Protein AF-A0AAJ0GNB1-F1 (afdb_monomer_lite)

pLDDT: mean 82.31, std 16.97, range [33.44, 96.81]

Sequence (122 aa):
MEKLQQIPVPMSVAKLVHSRQPARVAVFVQRKSSLYTSSPDQIVKIACTALDIPVDDSRPTLLVVEKWDRLDVLVFDIFHVEYDFSTAHLETDLPVILVDYGKRYSVIKDARAGFRKEATVA

Organism: NCBI:txid1170767

Radius of gyration: 14.1 Å; chains: 1; bounding box: 34×28×40 Å

Structure (mmCIF, N/CA/C/O backbone):
data_AF-A0AAJ0GNB1-F1
#
_entry.id   AF-A0AAJ0GNB1-F1
#
loop_
_atom_site.group_PDB
_atom_site.id
_atom_site.type_symbol
_atom_site.label_atom_id
_atom_site.label_alt_id
_atom_site.label_comp_id
_atom_site.label_asym_id
_atom_site.label_entity_id
_atom_site.label_seq_id
_atom_site.pdbx_PDB_ins_code
_atom_site.Cartn_x
_atom_site.Cartn_y
_atom_site.Cartn_z
_atom_site.occupancy
_atom_site.B_iso_or_equiv
_atom_site.auth_seq_id
_atom_site.auth_comp_id
_atom_site.auth_asym_id
_atom_site.auth_atom_id
_atom_site.pdbx_PDB_model_num
ATOM 1 N N . MET A 1 1 ? 3.220 6.486 21.674 1.00 38.62 1 MET A N 1
ATOM 2 C CA . MET A 1 1 ? 3.252 5.929 20.305 1.00 38.62 1 MET A CA 1
ATOM 3 C C . MET A 1 1 ? 3.061 4.429 20.417 1.00 38.62 1 MET A C 1
ATOM 5 O O . MET A 1 1 ? 3.942 3.759 20.942 1.00 38.62 1 MET A O 1
ATOM 9 N N . GLU A 1 2 ? 1.890 3.919 20.039 1.00 42.09 2 GLU A N 1
ATOM 10 C CA . GLU A 1 2 ? 1.667 2.473 19.925 1.00 42.09 2 GLU A CA 1
ATOM 11 C C . GLU A 1 2 ? 2.607 1.935 18.842 1.00 42.09 2 GLU A C 1
ATOM 13 O O . GLU A 1 2 ? 2.638 2.463 17.730 1.00 42.09 2 GLU A O 1
ATOM 18 N N . LYS A 1 3 ? 3.426 0.931 19.174 1.00 46.53 3 LYS A N 1
ATOM 19 C CA . LYS A 1 3 ? 4.224 0.226 18.170 1.00 46.53 3 LYS A CA 1
ATOM 20 C C . LYS A 1 3 ? 3.237 -0.482 17.248 1.00 46.53 3 LYS A C 1
ATOM 22 O O . LYS A 1 3 ? 2.572 -1.416 17.692 1.00 46.53 3 LYS A O 1
ATOM 27 N N . LEU A 1 4 ? 3.134 -0.037 15.996 1.00 56.19 4 LEU A N 1
ATOM 28 C CA . LEU A 1 4 ? 2.487 -0.828 14.953 1.00 56.19 4 LEU A CA 1
ATOM 29 C C . LEU A 1 4 ? 3.151 -2.210 14.982 1.00 56.19 4 LEU A C 1
ATOM 31 O O . LEU A 1 4 ? 4.372 -2.314 14.845 1.00 56.19 4 LEU A O 1
ATOM 35 N N . GLN A 1 5 ? 2.373 -3.251 15.280 1.00 58.69 5 GLN A N 1
ATOM 36 C CA . GLN A 1 5 ? 2.877 -4.619 15.239 1.00 58.69 5 GLN A CA 1
ATOM 37 C C . GLN A 1 5 ? 3.423 -4.873 13.832 1.00 58.69 5 GLN A C 1
ATOM 39 O O . GLN A 1 5 ? 2.779 -4.497 12.853 1.00 58.69 5 GLN A O 1
ATOM 44 N N . GLN A 1 6 ? 4.616 -5.468 13.732 1.00 69.19 6 GLN A N 1
ATOM 45 C CA . GLN A 1 6 ? 5.183 -5.856 12.441 1.00 69.19 6 GLN A CA 1
ATOM 46 C C . GLN A 1 6 ? 4.178 -6.750 11.717 1.00 69.19 6 GLN A C 1
ATOM 48 O O . GLN A 1 6 ? 3.829 -7.826 12.204 1.00 69.19 6 GLN A O 1
ATOM 53 N N . ILE A 1 7 ? 3.683 -6.266 10.581 1.00 84.31 7 ILE A N 1
ATOM 54 C CA . ILE A 1 7 ? 2.728 -6.994 9.758 1.00 84.31 7 ILE A CA 1
ATOM 55 C C . ILE A 1 7 ? 3.532 -8.028 8.972 1.00 84.31 7 ILE A C 1
ATOM 57 O O . ILE A 1 7 ? 4.458 -7.638 8.260 1.00 84.31 7 ILE A O 1
ATOM 61 N N . PRO A 1 8 ? 3.228 -9.332 9.081 1.00 87.31 8 PRO A N 1
ATOM 62 C CA . PRO A 1 8 ? 3.908 -10.332 8.275 1.00 87.31 8 PRO A CA 1
ATOM 63 C C . PRO A 1 8 ? 3.687 -10.047 6.787 1.00 87.31 8 PRO A C 1
ATOM 65 O O . PRO A 1 8 ? 2.546 -10.001 6.323 1.00 87.31 8 PRO A O 1
ATOM 68 N N . VAL A 1 9 ? 4.776 -9.870 6.042 1.00 90.06 9 VAL A N 1
ATOM 69 C CA . VAL A 1 9 ? 4.730 -9.671 4.590 1.00 90.06 9 VAL A CA 1
ATOM 70 C C . VAL A 1 9 ? 4.734 -11.046 3.913 1.00 90.06 9 VAL A C 1
ATOM 72 O O . VAL A 1 9 ? 5.684 -11.812 4.101 1.00 90.06 9 VAL A O 1
ATOM 75 N N . PRO A 1 10 ? 3.708 -11.404 3.118 1.00 90.94 10 PRO A N 1
ATOM 76 C CA . PRO A 1 10 ? 3.708 -12.661 2.377 1.00 90.94 10 PRO A CA 1
ATOM 77 C C . PRO A 1 10 ? 4.904 -12.753 1.424 1.00 90.94 10 PRO A C 1
ATOM 79 O O . PRO A 1 10 ? 5.261 -11.770 0.776 1.00 90.94 10 PRO A O 1
ATOM 82 N N . MET A 1 11 ? 5.476 -13.950 1.247 1.00 90.00 11 MET A N 1
ATOM 83 C CA . MET A 1 11 ? 6.622 -14.149 0.344 1.00 90.00 11 MET A CA 1
ATOM 84 C C . MET A 1 11 ? 6.356 -13.678 -1.091 1.00 90.00 11 MET A C 1
ATOM 86 O O . MET A 1 11 ? 7.279 -13.237 -1.768 1.00 90.00 11 MET A O 1
ATOM 9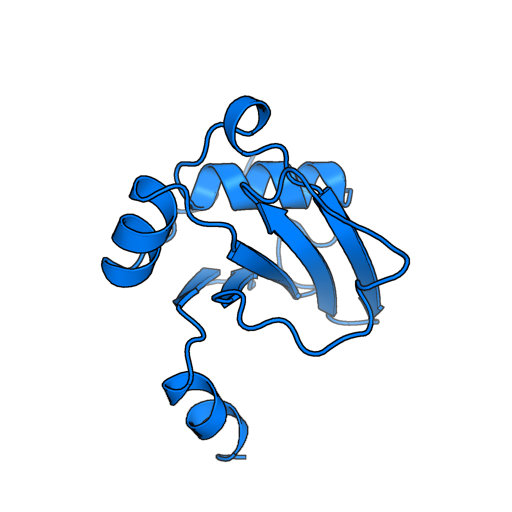0 N N . SER A 1 12 ? 5.119 -13.786 -1.583 1.00 89.75 12 SER A N 1
ATOM 91 C CA . SER A 1 12 ? 4.764 -13.323 -2.927 1.00 89.75 12 SER A CA 1
ATOM 92 C C . SER A 1 12 ? 4.809 -11.797 -3.046 1.00 89.75 12 SER A C 1
ATOM 94 O O . SER A 1 12 ? 5.336 -11.287 -4.033 1.00 89.75 12 SER A O 1
ATOM 96 N N . VAL A 1 13 ? 4.358 -11.082 -2.008 1.00 90.69 13 VAL A N 1
ATOM 97 C CA . VAL A 1 13 ? 4.481 -9.622 -1.901 1.00 90.69 13 VAL A CA 1
ATOM 98 C C . VAL A 1 13 ? 5.944 -9.227 -1.767 1.00 90.69 13 VAL A C 1
ATOM 100 O O . VAL A 1 13 ? 6.402 -8.374 -2.516 1.00 90.69 13 VAL A O 1
ATOM 103 N N . ALA A 1 14 ? 6.705 -9.896 -0.896 1.00 91.75 14 ALA A N 1
ATOM 104 C CA . ALA A 1 14 ? 8.133 -9.636 -0.755 1.00 91.75 14 ALA A CA 1
ATOM 105 C C . ALA A 1 14 ? 8.856 -9.800 -2.102 1.00 91.75 14 ALA A C 1
ATOM 107 O O . ALA A 1 14 ? 9.567 -8.895 -2.522 1.00 91.75 14 ALA A O 1
ATOM 108 N N . LYS A 1 15 ? 8.618 -10.897 -2.835 1.00 91.44 15 LYS A N 1
ATOM 109 C CA . LYS A 1 15 ? 9.187 -11.107 -4.178 1.00 91.44 15 LYS A CA 1
ATOM 110 C C . LYS A 1 15 ? 8.797 -10.004 -5.1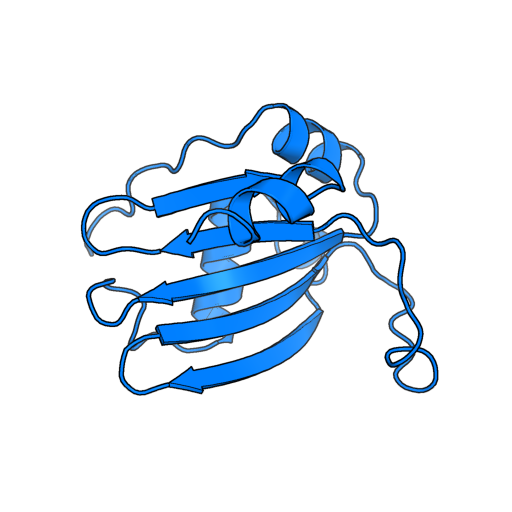60 1.00 91.44 15 LYS A C 1
ATOM 112 O O . LYS A 1 15 ? 9.655 -9.536 -5.900 1.00 91.44 15 LYS A O 1
ATOM 117 N N . LEU A 1 16 ? 7.527 -9.596 -5.165 1.00 89.25 16 LEU A N 1
ATOM 118 C CA . LEU A 1 16 ? 7.040 -8.522 -6.029 1.00 89.25 16 LEU A CA 1
ATOM 119 C C . LEU A 1 16 ? 7.771 -7.205 -5.735 1.00 89.25 16 LEU A C 1
ATOM 121 O O . LEU A 1 16 ? 8.338 -6.600 -6.640 1.00 89.25 16 LEU A O 1
ATOM 125 N N . VAL A 1 17 ? 7.836 -6.820 -4.464 1.00 90.44 17 VAL A N 1
ATOM 126 C CA . VAL A 1 17 ? 8.509 -5.602 -4.008 1.00 90.44 17 VAL A CA 1
ATOM 127 C C . VAL A 1 17 ? 10.006 -5.626 -4.334 1.00 90.44 17 VAL A C 1
ATOM 129 O O . VAL A 1 17 ? 10.521 -4.678 -4.922 1.00 90.44 17 VAL A O 1
ATOM 132 N N . HIS A 1 18 ? 10.700 -6.729 -4.041 1.00 91.00 18 HIS A N 1
ATOM 133 C CA . HIS A 1 18 ? 12.133 -6.876 -4.327 1.00 91.00 18 HIS A CA 1
ATOM 134 C C . HIS A 1 18 ? 12.439 -6.883 -5.830 1.00 91.00 18 HIS A C 1
ATOM 136 O O . HIS A 1 18 ? 13.525 -6.477 -6.236 1.00 91.00 18 HIS A O 1
ATOM 142 N N . SER A 1 19 ? 11.491 -7.323 -6.666 1.00 90.94 19 SER A N 1
ATOM 143 C CA . SER A 1 19 ? 11.630 -7.264 -8.126 1.00 90.94 19 SER A CA 1
ATOM 144 C C . SER A 1 19 ? 11.495 -5.851 -8.697 1.00 90.94 19 SER A C 1
ATOM 146 O O . SER A 1 19 ? 11.780 -5.655 -9.876 1.00 90.94 19 SER A O 1
ATOM 148 N N . ARG A 1 20 ? 11.076 -4.875 -7.872 1.00 90.12 20 ARG A N 1
ATOM 149 C CA . ARG A 1 20 ? 10.889 -3.464 -8.246 1.00 90.12 20 ARG A CA 1
ATOM 150 C C . ARG A 1 20 ? 9.984 -3.277 -9.466 1.00 90.12 20 ARG A C 1
ATOM 152 O O . ARG A 1 20 ? 10.147 -2.326 -10.226 1.00 90.12 20 ARG A O 1
ATOM 159 N N . GLN A 1 21 ? 9.053 -4.204 -9.676 1.00 87.12 21 GLN A N 1
ATOM 160 C CA . GLN A 1 21 ? 8.059 -4.087 -10.733 1.00 87.12 21 GLN A CA 1
ATOM 161 C C . GLN A 1 21 ? 6.998 -3.060 -10.329 1.00 87.12 21 GLN A C 1
ATOM 163 O O . GLN A 1 21 ? 6.638 -3.016 -9.147 1.00 87.12 21 GLN A O 1
ATOM 168 N N . PRO A 1 22 ? 6.474 -2.268 -11.284 1.00 90.19 22 PRO A N 1
ATOM 169 C CA . PRO A 1 22 ? 5.334 -1.403 -11.030 1.00 90.19 22 PRO A CA 1
ATOM 170 C C . PRO A 1 22 ? 4.200 -2.187 -10.369 1.00 90.19 22 PRO A C 1
ATOM 172 O O . PRO A 1 22 ? 3.831 -3.267 -10.833 1.00 90.19 22 PRO A O 1
ATOM 175 N N . ALA A 1 23 ? 3.669 -1.661 -9.272 1.00 91.38 23 ALA A N 1
ATOM 176 C CA . ALA A 1 23 ? 2.596 -2.301 -8.525 1.00 91.38 23 ALA A CA 1
ATOM 177 C C . ALA A 1 23 ? 1.656 -1.253 -7.941 1.00 91.38 23 ALA A C 1
ATOM 179 O O . ALA A 1 23 ? 2.071 -0.143 -7.606 1.00 91.38 23 ALA A O 1
ATOM 180 N N . ARG A 1 24 ? 0.393 -1.637 -7.778 1.00 92.44 24 ARG A N 1
ATOM 181 C CA . ARG A 1 24 ? -0.630 -0.810 -7.147 1.00 92.44 24 ARG A CA 1
ATOM 182 C C . ARG A 1 24 ? -0.829 -1.251 -5.710 1.00 92.44 24 ARG A C 1
ATOM 184 O O . ARG A 1 24 ? -1.057 -2.426 -5.446 1.00 92.44 24 ARG A O 1
ATOM 191 N N . VAL A 1 25 ? -0.780 -0.318 -4.775 1.00 93.81 25 VAL A N 1
ATOM 192 C CA . VAL A 1 25 ? -1.049 -0.568 -3.362 1.00 93.81 25 VAL A CA 1
ATOM 193 C C . VAL A 1 25 ? -2.404 0.032 -3.018 1.00 93.81 25 VAL A C 1
ATOM 195 O O . VAL A 1 25 ? -2.616 1.231 -3.177 1.00 93.81 25 VAL A O 1
ATOM 198 N N . ALA A 1 26 ? -3.320 -0.804 -2.541 1.00 94.81 26 ALA A N 1
ATOM 199 C CA . ALA A 1 26 ? -4.604 -0.381 -2.002 1.00 94.81 26 ALA A CA 1
ATOM 200 C C . ALA A 1 26 ? -4.598 -0.568 -0.482 1.00 94.81 26 ALA A C 1
ATOM 202 O O . ALA A 1 26 ? -4.475 -1.681 0.037 1.00 94.81 26 ALA A O 1
ATOM 203 N N . VAL A 1 27 ? -4.706 0.546 0.231 1.00 96.19 27 VAL A N 1
ATOM 204 C CA . VAL A 1 27 ? -4.676 0.613 1.686 1.00 96.19 27 VAL A CA 1
ATOM 205 C C . VAL A 1 27 ? -6.079 0.846 2.212 1.00 96.19 27 VAL A C 1
ATOM 207 O O . VAL A 1 27 ? -6.731 1.816 1.843 1.00 96.19 27 VAL A O 1
ATOM 210 N N . PHE A 1 28 ? -6.515 -0.020 3.114 1.00 95.38 28 PHE A N 1
ATOM 211 C CA . PHE A 1 28 ? -7.772 0.076 3.836 1.00 95.38 28 PHE A CA 1
ATOM 212 C C . PHE A 1 28 ? -7.462 0.468 5.274 1.00 95.38 28 PHE A C 1
ATOM 214 O O . PHE A 1 28 ? -6.704 -0.213 5.959 1.00 95.38 28 PHE A O 1
ATOM 221 N N . VAL A 1 29 ? -8.034 1.567 5.751 1.00 95.44 29 VAL A N 1
ATOM 222 C CA . VAL A 1 29 ? -7.866 2.029 7.128 1.00 95.44 29 VAL A CA 1
ATOM 223 C C . VAL A 1 29 ? -9.222 2.043 7.804 1.00 95.44 29 VAL A C 1
ATOM 225 O O . VAL A 1 29 ? -10.066 2.902 7.556 1.00 95.44 29 VAL A O 1
ATOM 228 N N . GLN A 1 30 ? -9.454 1.070 8.678 1.00 94.00 30 GLN A N 1
ATOM 229 C CA . GLN A 1 30 ? -10.719 0.970 9.395 1.00 94.00 30 GLN A CA 1
ATOM 230 C C . GLN A 1 30 ? -10.796 2.046 10.481 1.00 94.00 30 GLN A C 1
ATOM 232 O O . GLN A 1 30 ? -9.803 2.329 11.146 1.00 94.00 30 GLN A O 1
ATOM 237 N N . ARG A 1 31 ? -12.000 2.548 10.786 1.00 93.19 31 ARG A N 1
ATOM 238 C CA . ARG A 1 31 ? -12.227 3.571 11.834 1.00 93.19 31 ARG A CA 1
ATOM 239 C C . ARG A 1 31 ? -11.609 3.265 13.196 1.00 93.19 31 ARG A C 1
ATOM 241 O O . ARG A 1 31 ? -11.320 4.159 13.982 1.00 93.19 31 ARG A O 1
ATOM 248 N N . LYS A 1 32 ? -11.476 1.980 13.513 1.00 90.12 32 LYS A N 1
ATOM 249 C CA . LYS A 1 32 ? -10.933 1.509 14.790 1.00 90.12 32 LYS A CA 1
ATOM 250 C C . LYS A 1 32 ? -9.403 1.379 14.791 1.00 90.12 32 LYS A C 1
ATOM 252 O O . LYS A 1 32 ? -8.857 1.013 15.827 1.00 90.12 32 LYS A O 1
ATOM 257 N N . SER A 1 33 ? -8.744 1.612 13.658 1.00 90.12 33 SER A N 1
ATOM 258 C CA . SER A 1 33 ? -7.290 1.694 13.548 1.00 90.12 33 SER A CA 1
ATOM 259 C C . SER A 1 33 ? -6.790 3.001 14.153 1.00 90.12 33 SER A C 1
ATOM 261 O O . SER A 1 33 ? -7.436 4.041 14.023 1.00 90.12 33 SER A O 1
ATOM 263 N N . SER A 1 34 ? -5.606 2.968 14.759 1.00 90.38 34 SER A N 1
ATOM 264 C CA . SER A 1 34 ? -4.907 4.176 15.211 1.00 90.38 34 SER A CA 1
ATOM 265 C C . SER A 1 34 ? -4.497 5.095 14.053 1.00 90.38 34 SER A C 1
ATOM 267 O O . SER A 1 34 ? -4.185 6.260 14.285 1.00 90.38 34 SER A O 1
ATOM 269 N N . LEU A 1 35 ? -4.541 4.596 12.813 1.00 91.56 35 LEU A N 1
ATOM 270 C CA . LEU A 1 35 ? -4.211 5.343 11.599 1.00 91.56 35 LEU A CA 1
ATOM 271 C C . LEU A 1 35 ? -5.403 6.085 10.982 1.00 91.56 35 LEU A C 1
ATOM 273 O O . LEU A 1 35 ? -5.215 6.832 10.031 1.00 91.56 35 LEU A O 1
ATOM 277 N N . TYR A 1 36 ? -6.629 5.901 11.482 1.00 91.75 36 TYR A N 1
ATOM 278 C CA . TYR A 1 36 ? -7.825 6.460 10.831 1.00 91.75 36 TYR A CA 1
ATOM 279 C C . TYR A 1 36 ? -7.845 7.994 10.790 1.00 91.75 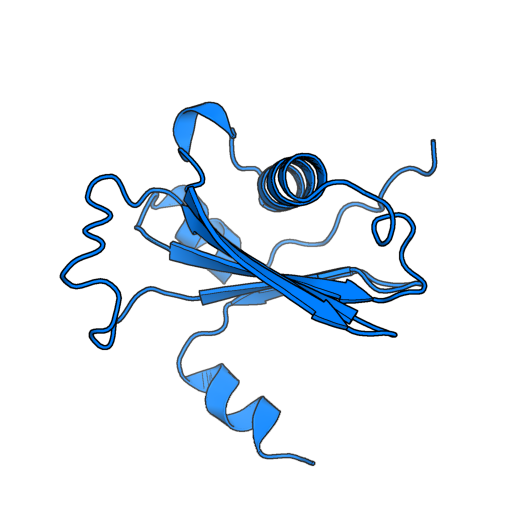36 TYR A C 1
ATOM 281 O O . TYR A 1 36 ? -8.434 8.600 9.904 1.00 91.75 36 TYR A O 1
ATOM 289 N N . THR A 1 37 ? -7.183 8.642 11.746 1.00 92.38 37 THR A N 1
ATOM 290 C CA . THR A 1 37 ? -7.052 10.104 11.783 1.00 92.38 37 THR A CA 1
ATOM 291 C C . THR A 1 37 ? -5.765 10.606 11.126 1.00 92.38 37 THR A C 1
ATOM 293 O O . THR A 1 37 ? -5.507 11.808 11.146 1.00 92.38 37 THR A O 1
ATOM 296 N N . SER A 1 38 ? -4.923 9.710 10.604 1.00 94.38 38 SER A N 1
ATOM 297 C CA . SER A 1 38 ? -3.662 10.073 9.958 1.00 94.38 38 SER A CA 1
ATOM 298 C C . SER A 1 38 ? -3.902 10.727 8.600 1.00 94.38 38 SER A C 1
ATOM 300 O O . SER A 1 38 ? -4.913 10.494 7.935 1.00 94.38 38 SER A O 1
ATOM 302 N N . SER A 1 39 ? -2.956 11.564 8.172 1.00 95.50 39 SER A N 1
ATOM 303 C CA . SER A 1 39 ? -3.016 12.131 6.825 1.00 95.50 39 SER A CA 1
ATOM 304 C C . SER A 1 39 ? -2.727 11.059 5.765 1.00 95.50 39 SER A C 1
ATOM 306 O O . SER A 1 39 ? -2.024 10.086 6.058 1.00 95.50 39 SER A O 1
ATOM 308 N N . PRO A 1 40 ? -3.199 11.241 4.518 1.00 95.38 40 PRO A N 1
ATOM 309 C CA . PRO A 1 40 ? -2.880 10.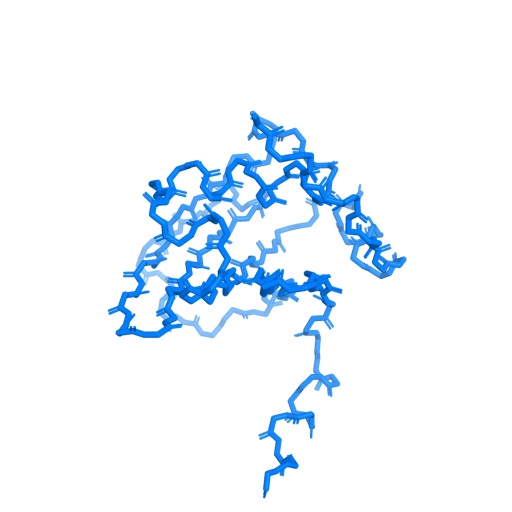323 3.429 1.00 95.38 40 PRO A CA 1
ATOM 310 C C . PRO A 1 40 ? -1.379 10.057 3.267 1.00 95.38 40 PRO A C 1
ATOM 312 O O . PRO A 1 40 ? -0.967 8.902 3.228 1.00 95.38 40 PRO 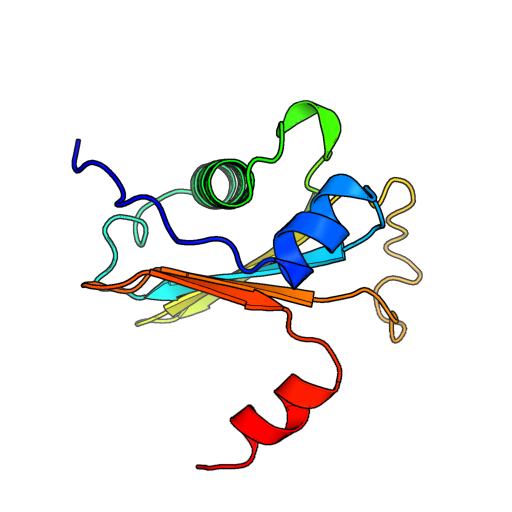A O 1
ATOM 315 N N . ASP A 1 41 ? -0.543 11.097 3.308 1.00 94.38 41 ASP A N 1
ATOM 316 C CA . ASP A 1 41 ? 0.915 10.955 3.192 1.00 94.38 41 ASP A CA 1
ATOM 317 C C . ASP A 1 41 ? 1.527 10.115 4.321 1.00 94.38 41 ASP A C 1
ATOM 319 O O . ASP A 1 41 ? 2.472 9.355 4.103 1.00 94.38 41 ASP A O 1
ATOM 323 N N . GLN A 1 42 ? 1.005 10.248 5.546 1.00 94.69 42 GLN A N 1
ATOM 324 C CA . GLN A 1 42 ? 1.442 9.423 6.670 1.00 94.69 42 GLN A CA 1
ATOM 325 C C . GLN A 1 42 ? 1.062 7.961 6.447 1.00 94.69 42 GLN A C 1
ATOM 327 O O . GLN A 1 42 ? 1.891 7.083 6.669 1.00 94.69 42 GLN A O 1
ATOM 332 N N . ILE A 1 43 ? -0.160 7.702 5.977 1.00 95.12 43 ILE A N 1
ATOM 333 C CA . ILE A 1 43 ? -0.639 6.348 5.689 1.00 95.12 43 ILE A CA 1
ATOM 334 C C . ILE A 1 43 ? 0.200 5.708 4.576 1.00 95.12 43 ILE A C 1
ATOM 336 O O . ILE A 1 43 ? 0.634 4.571 4.736 1.00 95.12 43 ILE A O 1
ATOM 340 N N . VAL A 1 44 ? 0.512 6.442 3.502 1.00 95.19 44 VAL A N 1
ATOM 341 C CA . VAL A 1 44 ? 1.393 5.972 2.417 1.00 95.19 44 VAL A CA 1
ATOM 342 C C . VAL A 1 44 ? 2.781 5.612 2.953 1.00 95.19 44 VAL A C 1
ATOM 344 O O . VAL A 1 44 ? 3.268 4.512 2.705 1.00 95.19 44 VAL A O 1
ATOM 347 N N . LYS A 1 45 ? 3.408 6.484 3.754 1.00 94.50 45 LYS A N 1
ATOM 348 C CA . LYS A 1 45 ? 4.725 6.207 4.360 1.00 94.50 45 LYS A CA 1
ATOM 349 C C . LYS A 1 45 ? 4.701 4.976 5.264 1.00 94.50 45 LYS A C 1
ATOM 351 O O . LYS A 1 45 ? 5.639 4.178 5.242 1.00 94.50 45 LYS A O 1
ATOM 356 N N . ILE A 1 46 ? 3.638 4.813 6.048 1.00 94.12 46 ILE A N 1
ATOM 357 C CA . ILE A 1 46 ? 3.455 3.661 6.936 1.00 94.12 46 ILE A CA 1
ATOM 358 C C . ILE A 1 46 ? 3.244 2.379 6.123 1.00 94.12 46 ILE A C 1
ATOM 360 O O . ILE A 1 46 ? 3.845 1.359 6.454 1.00 94.12 46 ILE A O 1
ATOM 364 N N . ALA A 1 47 ? 2.471 2.433 5.037 1.00 94.31 47 ALA A N 1
ATOM 365 C CA . ALA A 1 47 ? 2.277 1.311 4.124 1.00 94.31 47 ALA A CA 1
ATOM 366 C C . ALA A 1 47 ? 3.583 0.904 3.430 1.00 94.31 47 ALA A C 1
ATOM 368 O O . ALA A 1 47 ? 3.937 -0.272 3.459 1.00 94.31 47 ALA A O 1
ATOM 369 N N . CYS A 1 48 ? 4.354 1.856 2.895 1.00 93.94 48 CYS A N 1
ATOM 370 C CA . CYS A 1 48 ? 5.673 1.573 2.323 1.00 93.94 48 CYS A CA 1
ATOM 371 C C . CYS A 1 48 ? 6.623 0.963 3.361 1.00 93.94 48 CYS A C 1
ATOM 373 O O . CYS A 1 48 ? 7.287 -0.028 3.077 1.00 93.94 48 CYS A O 1
ATOM 375 N N . THR A 1 49 ? 6.632 1.491 4.589 1.00 92.75 49 THR A N 1
ATOM 376 C CA . THR A 1 49 ? 7.444 0.942 5.688 1.00 92.75 49 THR A CA 1
ATOM 377 C C . THR A 1 49 ? 7.032 -0.492 6.029 1.00 92.75 49 THR A C 1
ATOM 379 O O . THR A 1 49 ? 7.884 -1.351 6.227 1.00 92.75 49 THR A O 1
ATOM 382 N N . ALA A 1 50 ? 5.727 -0.775 6.076 1.00 91.81 50 ALA A N 1
ATOM 383 C CA . ALA A 1 50 ? 5.210 -2.115 6.345 1.00 91.81 50 ALA A CA 1
ATOM 384 C C . ALA A 1 50 ? 5.555 -3.120 5.234 1.00 91.81 50 ALA A C 1
ATOM 386 O O . ALA A 1 50 ? 5.652 -4.314 5.503 1.00 91.81 50 ALA A O 1
ATOM 387 N N . LEU A 1 51 ? 5.749 -2.638 4.007 1.00 91.75 51 LEU A N 1
ATOM 388 C CA . LEU A 1 51 ? 6.164 -3.430 2.852 1.00 91.75 51 LEU A CA 1
ATOM 389 C C . LEU A 1 51 ? 7.694 -3.535 2.697 1.00 91.75 51 LEU A C 1
ATOM 391 O O . LEU A 1 51 ? 8.144 -4.147 1.732 1.00 91.75 51 LEU A O 1
ATOM 395 N N . ASP A 1 52 ? 8.470 -2.963 3.626 1.00 90.25 52 ASP A N 1
ATOM 396 C CA . ASP A 1 52 ? 9.937 -2.856 3.569 1.00 90.25 52 ASP A CA 1
ATOM 397 C C . ASP A 1 52 ? 10.441 -2.132 2.306 1.00 90.25 52 ASP A C 1
ATOM 399 O O . ASP A 1 52 ? 11.373 -2.550 1.621 1.00 90.25 52 ASP A O 1
ATOM 403 N N . ILE A 1 53 ? 9.765 -1.032 1.967 1.00 88.69 53 ILE A N 1
ATOM 404 C CA . ILE A 1 53 ? 10.033 -0.232 0.775 1.00 88.69 53 ILE A CA 1
ATOM 405 C C . ILE A 1 53 ? 10.580 1.138 1.178 1.00 88.69 53 ILE A C 1
ATOM 407 O O . ILE A 1 53 ? 9.870 1.907 1.840 1.00 88.69 53 ILE A O 1
ATOM 411 N N . PRO A 1 54 ? 11.783 1.523 0.719 1.00 84.88 54 PRO A N 1
ATOM 412 C CA . PRO A 1 54 ? 12.245 2.895 0.857 1.00 84.88 54 PRO A CA 1
ATOM 413 C C . PRO A 1 54 ? 11.330 3.838 0.057 1.00 84.88 54 PRO A C 1
ATOM 415 O O . PRO A 1 54 ? 11.163 3.699 -1.158 1.00 84.88 54 PRO A O 1
ATOM 418 N N . VAL A 1 55 ? 10.715 4.808 0.739 1.00 81.31 55 VAL A N 1
ATOM 419 C CA . VAL A 1 55 ? 9.757 5.755 0.131 1.00 81.31 55 VAL A CA 1
ATOM 420 C C . VAL A 1 55 ? 10.403 6.551 -1.009 1.00 81.31 55 VAL A C 1
ATOM 422 O O . VAL A 1 55 ? 9.799 6.704 -2.067 1.00 81.31 55 VAL A O 1
ATOM 425 N N . ASP A 1 56 ? 11.651 6.983 -0.829 1.00 83.06 56 ASP A N 1
ATOM 426 C CA . ASP A 1 56 ? 12.381 7.779 -1.826 1.00 83.06 56 ASP A CA 1
ATOM 427 C C . ASP A 1 56 ? 12.672 6.989 -3.113 1.00 83.06 56 ASP A C 1
ATOM 429 O O . ASP A 1 56 ? 12.719 7.544 -4.211 1.00 83.06 56 ASP A O 1
ATOM 433 N N . ASP A 1 57 ? 12.836 5.674 -2.978 1.00 83.88 57 ASP A N 1
ATOM 434 C CA . ASP A 1 57 ? 13.200 4.771 -4.067 1.00 83.88 57 ASP A CA 1
ATOM 435 C C . ASP A 1 57 ? 11.974 4.258 -4.837 1.00 83.88 57 ASP A C 1
ATOM 437 O O . ASP A 1 57 ? 12.003 4.082 -6.054 1.00 83.88 57 ASP A O 1
ATOM 441 N N . SER A 1 58 ? 10.862 4.062 -4.127 1.00 85.69 58 SER A N 1
ATOM 442 C CA . SER A 1 58 ? 9.604 3.588 -4.712 1.00 85.69 58 SER A CA 1
ATOM 443 C C . SER A 1 58 ? 8.764 4.660 -5.377 1.00 85.69 58 SER A C 1
ATOM 445 O O . SER A 1 58 ? 7.901 4.309 -6.181 1.00 85.69 58 SER A O 1
ATOM 447 N N . ARG A 1 59 ? 9.020 5.938 -5.065 1.00 90.00 59 ARG A N 1
ATOM 448 C CA . ARG A 1 59 ? 8.311 7.099 -5.624 1.00 90.00 59 ARG A CA 1
ATOM 449 C C . ARG A 1 59 ? 6.786 6.899 -5.605 1.00 90.00 59 ARG A C 1
ATOM 451 O O . ARG A 1 59 ? 6.160 6.902 -6.668 1.00 90.00 59 ARG A O 1
ATOM 458 N N . PRO A 1 60 ? 6.188 6.673 -4.419 1.00 92.25 60 PRO A N 1
ATOM 459 C CA . PRO A 1 60 ? 4.769 6.383 -4.327 1.00 92.25 60 PRO A CA 1
ATOM 460 C C . PRO A 1 60 ? 3.959 7.540 -4.913 1.00 92.25 60 PRO A C 1
ATOM 462 O O . PRO A 1 60 ? 4.130 8.693 -4.517 1.00 92.25 60 PRO A O 1
ATOM 465 N N . THR A 1 61 ? 3.071 7.222 -5.849 1.00 91.62 61 THR A N 1
ATOM 466 C CA . THR A 1 61 ? 2.204 8.197 -6.514 1.00 91.62 61 THR A CA 1
ATOM 467 C C . THR A 1 61 ? 0.774 7.954 -6.067 1.00 91.62 61 THR A C 1
ATOM 469 O O . THR A 1 61 ? 0.155 6.968 -6.463 1.00 91.62 61 THR A O 1
ATOM 472 N N . LEU A 1 62 ? 0.265 8.826 -5.194 1.00 92.31 62 LEU A N 1
ATOM 473 C CA . LEU A 1 62 ? -1.097 8.737 -4.673 1.00 92.31 62 LEU A CA 1
ATOM 474 C C . LEU A 1 62 ? -2.106 9.047 -5.780 1.00 92.31 62 LEU A C 1
ATOM 476 O O . LEU A 1 62 ? -2.063 10.118 -6.380 1.00 92.31 62 LEU A O 1
ATOM 480 N N . LEU A 1 63 ? -3.009 8.103 -6.030 1.00 89.88 63 LEU A N 1
ATOM 481 C CA . LEU A 1 63 ? -3.998 8.174 -7.104 1.00 89.88 63 LEU A CA 1
ATOM 482 C C . LEU A 1 63 ? -5.377 8.545 -6.576 1.00 89.88 63 LEU A C 1
ATOM 484 O O . LEU A 1 63 ? -6.074 9.366 -7.164 1.00 89.88 63 LEU A O 1
ATOM 488 N N . VAL A 1 64 ? -5.777 7.910 -5.474 1.00 91.88 64 VAL A N 1
ATOM 489 C CA . VAL A 1 64 ? -7.134 8.008 -4.934 1.00 91.88 64 VAL A CA 1
ATOM 490 C C . VAL A 1 64 ? -7.084 8.062 -3.415 1.00 91.88 64 VAL A C 1
ATOM 492 O O . VAL A 1 64 ? -6.325 7.327 -2.779 1.00 91.88 64 VAL A O 1
ATOM 495 N N . VAL A 1 65 ? -7.938 8.911 -2.846 1.00 95.50 65 VAL A N 1
ATOM 496 C CA . VAL A 1 65 ? -8.283 8.921 -1.425 1.00 95.50 65 VAL A CA 1
ATOM 497 C C . VAL A 1 65 ? -9.800 8.965 -1.324 1.00 95.50 65 VAL A C 1
ATOM 499 O O . VAL A 1 65 ? -10.411 9.989 -1.612 1.00 95.50 65 VAL A O 1
ATOM 502 N N . GLU A 1 66 ? -10.392 7.866 -0.883 1.00 95.50 66 GLU A N 1
ATOM 503 C CA . GLU A 1 66 ? -11.816 7.762 -0.584 1.00 95.50 66 GLU A CA 1
ATOM 504 C C . GLU A 1 66 ? -12.001 7.678 0.925 1.00 95.50 66 GLU A C 1
ATOM 506 O O . GLU A 1 66 ? -11.374 6.855 1.593 1.00 95.50 66 GLU A O 1
ATOM 511 N N . LYS A 1 67 ? -12.859 8.535 1.477 1.00 93.12 67 LYS A N 1
ATOM 512 C CA . LYS A 1 67 ? -13.138 8.571 2.916 1.00 93.12 67 LYS A CA 1
ATOM 513 C C . LYS A 1 67 ? -14.586 8.228 3.180 1.00 93.12 67 LYS A C 1
ATOM 515 O O . LYS A 1 67 ? -15.477 8.949 2.734 1.00 93.12 67 LYS A O 1
ATOM 520 N N . TRP A 1 68 ? -14.824 7.170 3.944 1.00 92.38 68 TRP A N 1
ATOM 521 C CA . TRP A 1 68 ? -16.156 6.758 4.378 1.00 92.38 68 TRP A CA 1
ATOM 522 C C . TRP A 1 68 ? -16.240 6.738 5.904 1.00 92.38 68 TRP A C 1
ATOM 524 O O . TRP A 1 68 ? -15.239 6.594 6.604 1.00 92.38 68 TRP A O 1
ATOM 534 N N . ASP A 1 69 ? -17.464 6.777 6.440 1.00 90.81 69 ASP A N 1
ATOM 535 C CA . ASP A 1 69 ? -17.750 6.848 7.885 1.00 90.81 69 ASP A CA 1
ATOM 536 C C . ASP A 1 69 ? -17.054 5.786 8.751 1.00 90.81 69 ASP A C 1
ATOM 538 O O . ASP A 1 69 ? -16.970 5.927 9.979 1.00 90.81 69 ASP A O 1
ATOM 542 N N . ARG A 1 70 ? -16.639 4.670 8.145 1.00 91.44 70 ARG A N 1
ATOM 543 C CA . ARG A 1 70 ? -16.044 3.514 8.829 1.00 91.44 70 ARG A CA 1
ATOM 544 C C . ARG A 1 70 ? -14.730 3.033 8.217 1.00 91.44 70 ARG A C 1
ATOM 546 O O . ARG A 1 70 ? -14.118 2.132 8.797 1.00 91.44 70 ARG A O 1
ATOM 553 N N . LEU A 1 71 ? -14.325 3.590 7.081 1.00 93.62 71 LEU A N 1
ATOM 554 C CA . LEU A 1 71 ? -13.256 3.058 6.250 1.00 93.62 71 LEU A CA 1
ATOM 555 C C . LEU A 1 71 ? -12.695 4.167 5.368 1.00 93.62 71 LEU A C 1
ATOM 557 O O . LEU A 1 71 ? -13.444 4.759 4.601 1.00 93.62 71 LEU A O 1
ATOM 561 N N . ASP A 1 72 ? -11.393 4.383 5.442 1.00 95.44 72 ASP A N 1
ATOM 562 C CA . ASP A 1 72 ? -10.678 5.175 4.449 1.00 95.44 72 ASP A CA 1
ATOM 563 C C . ASP A 1 72 ? -9.961 4.212 3.497 1.00 95.44 72 ASP A C 1
ATOM 565 O O . ASP A 1 72 ? -9.376 3.217 3.936 1.00 95.44 72 ASP A O 1
ATOM 569 N N . VAL A 1 73 ? -10.027 4.488 2.198 1.00 95.81 73 VAL A N 1
ATOM 570 C CA . VAL A 1 73 ? -9.349 3.727 1.148 1.00 95.81 73 VAL A CA 1
ATOM 571 C C . VAL A 1 73 ? -8.383 4.649 0.425 1.00 95.81 73 VAL A C 1
ATOM 573 O O . VAL A 1 73 ? -8.764 5.710 -0.064 1.00 95.81 73 VAL A O 1
ATOM 576 N N . LEU A 1 74 ? -7.121 4.246 0.354 1.00 96.81 74 LEU A N 1
ATOM 577 C CA . LEU A 1 74 ? -6.085 4.970 -0.366 1.00 96.81 74 LEU A CA 1
ATOM 578 C C . LEU A 1 74 ? -5.496 4.054 -1.422 1.00 96.81 74 LEU A C 1
ATOM 580 O O . LEU A 1 74 ? -5.180 2.904 -1.131 1.00 96.81 74 LEU A O 1
ATOM 584 N N . VAL A 1 75 ? -5.318 4.564 -2.633 1.00 93.69 75 VAL A N 1
ATOM 585 C CA . VAL A 1 75 ? -4.687 3.813 -3.718 1.00 93.69 75 VAL A CA 1
ATOM 586 C C . VAL A 1 75 ? -3.512 4.609 -4.239 1.00 93.69 75 VAL A C 1
ATOM 588 O O . VAL A 1 75 ? -3.663 5.780 -4.585 1.00 93.69 75 VAL A O 1
ATOM 591 N N . PHE A 1 76 ? -2.345 3.980 -4.296 1.00 93.50 76 PHE A N 1
ATOM 592 C CA . PHE A 1 76 ? -1.141 4.581 -4.848 1.00 93.50 76 PHE A CA 1
ATOM 593 C C . PHE A 1 76 ? -0.329 3.553 -5.625 1.00 93.50 76 PHE A C 1
ATOM 595 O O . PHE A 1 76 ? -0.332 2.371 -5.287 1.00 93.50 76 PHE A O 1
ATOM 602 N N . ASP A 1 77 ? 0.381 4.008 -6.648 1.00 92.50 77 ASP A N 1
ATOM 603 C CA . ASP A 1 77 ? 1.311 3.159 -7.387 1.00 92.50 77 ASP A CA 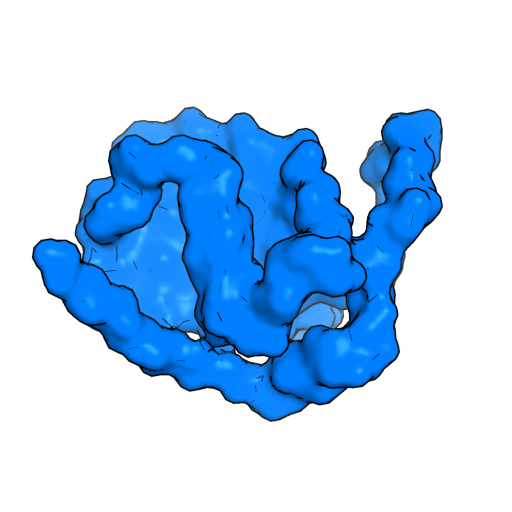1
ATOM 604 C C . ASP A 1 77 ? 2.726 3.312 -6.815 1.00 92.50 77 ASP A C 1
ATOM 606 O O . ASP A 1 77 ? 3.117 4.390 -6.364 1.00 92.50 77 ASP A O 1
ATOM 610 N N . ILE A 1 78 ? 3.497 2.227 -6.835 1.00 93.25 78 ILE A N 1
ATOM 611 C CA . ILE A 1 78 ? 4.925 2.182 -6.499 1.00 93.25 78 ILE A CA 1
ATOM 612 C C . ILE A 1 78 ? 5.716 1.681 -7.702 1.00 93.25 78 ILE A C 1
ATOM 614 O O . ILE A 1 78 ? 5.213 0.887 -8.497 1.00 93.25 78 ILE A O 1
ATOM 618 N N . PHE A 1 79 ? 6.959 2.148 -7.835 1.00 91.50 79 PHE A N 1
ATOM 619 C CA . PHE A 1 79 ? 7.867 1.819 -8.943 1.00 91.50 79 PHE A CA 1
ATOM 620 C C . PHE A 1 79 ? 7.307 2.143 -10.342 1.00 91.50 79 PHE A C 1
ATOM 622 O O . PHE A 1 79 ? 7.852 1.700 -11.350 1.00 91.50 79 PHE A O 1
ATOM 629 N N . HIS A 1 80 ? 6.241 2.941 -10.419 1.00 85.94 80 HIS A N 1
ATOM 630 C CA . HIS A 1 80 ? 5.575 3.319 -11.658 1.00 85.94 80 HIS A CA 1
ATOM 631 C C . HIS A 1 80 ? 6.031 4.722 -12.080 1.00 85.94 80 HIS A C 1
ATOM 633 O O . HIS A 1 80 ? 5.446 5.730 -11.694 1.00 85.94 80 HIS A O 1
ATOM 639 N N . VAL A 1 81 ? 7.145 4.785 -12.816 1.00 74.56 81 VAL A N 1
ATOM 640 C CA . VAL A 1 81 ? 7.808 6.052 -13.193 1.00 74.56 81 VAL A CA 1
ATOM 641 C C . VAL A 1 81 ? 7.034 6.823 -14.273 1.00 74.56 81 VAL A C 1
ATOM 643 O O . VAL A 1 81 ? 7.154 8.042 -14.354 1.00 74.56 81 VAL A O 1
ATOM 646 N N . GLU A 1 82 ? 6.213 6.133 -15.064 1.00 69.88 82 GLU A N 1
ATOM 647 C CA . GLU A 1 82 ? 5.498 6.676 -16.226 1.00 69.88 82 GLU A CA 1
ATOM 648 C C . GLU A 1 82 ? 3.989 6.789 -15.972 1.00 69.88 82 GLU A C 1
ATOM 650 O O . GLU A 1 82 ? 3.183 6.448 -16.834 1.00 69.88 82 GLU A O 1
ATOM 655 N N . TYR A 1 83 ? 3.574 7.236 -14.779 1.00 68.50 83 TYR A N 1
ATOM 656 C CA . TYR A 1 83 ? 2.149 7.470 -14.545 1.00 68.50 83 TYR A CA 1
ATOM 657 C C . TYR A 1 83 ? 1.617 8.536 -15.512 1.00 68.50 83 TYR A C 1
ATOM 659 O O . TYR A 1 83 ? 1.886 9.730 -15.369 1.00 68.50 83 TYR A O 1
ATOM 667 N N . ASP A 1 84 ? 0.842 8.085 -16.491 1.00 71.38 84 ASP A N 1
ATOM 668 C CA . ASP A 1 84 ? 0.195 8.914 -17.492 1.00 71.38 84 ASP A CA 1
ATOM 669 C C . ASP A 1 84 ? -1.303 9.005 -17.184 1.00 71.38 84 ASP A C 1
ATOM 671 O O . ASP A 1 84 ? -2.074 8.060 -17.354 1.00 71.38 84 ASP A O 1
ATOM 675 N N . PHE A 1 85 ? -1.732 10.183 -16.728 1.00 69.81 85 PHE A N 1
ATOM 676 C CA . PHE A 1 85 ? -3.130 10.451 -16.393 1.00 69.81 85 PHE A CA 1
ATOM 677 C C . PHE A 1 85 ? -4.072 10.260 -17.591 1.00 69.81 85 PHE A C 1
ATOM 679 O O . PHE A 1 85 ? -5.258 9.992 -17.396 1.00 69.81 85 PHE A O 1
ATOM 686 N N . SER A 1 86 ? -3.564 10.394 -18.822 1.00 72.12 86 SER A N 1
ATOM 687 C CA . SER A 1 86 ? -4.364 10.241 -20.034 1.00 72.12 86 SER A CA 1
ATOM 688 C C . SER A 1 86 ? -4.705 8.779 -20.320 1.00 72.12 86 SER A C 1
ATOM 690 O O . SER A 1 86 ? -5.754 8.510 -20.896 1.00 72.12 86 SER A O 1
ATOM 692 N N . THR A 1 87 ? -3.893 7.835 -19.837 1.00 66.31 87 THR A N 1
ATOM 693 C CA . THR A 1 87 ? -4.101 6.385 -19.980 1.00 66.31 87 THR A CA 1
ATOM 694 C C . THR A 1 87 ? -4.466 5.694 -18.666 1.00 66.31 87 THR A C 1
ATOM 696 O O . THR A 1 87 ? -4.846 4.529 -18.675 1.00 66.31 87 THR A O 1
ATOM 699 N N . ALA A 1 88 ? -4.462 6.410 -17.538 1.00 65.25 88 ALA A N 1
ATOM 700 C CA . ALA A 1 88 ? -4.751 5.861 -16.210 1.00 65.25 88 ALA A CA 1
ATOM 701 C C . ALA A 1 88 ? -6.152 5.239 -16.041 1.00 65.25 88 ALA A C 1
ATOM 703 O O . ALA A 1 88 ? -6.370 4.459 -15.114 1.00 65.25 88 ALA A O 1
ATOM 704 N N . HIS A 1 89 ? -7.104 5.588 -16.910 1.00 62.69 89 HIS A N 1
ATOM 705 C CA . HIS A 1 89 ? -8.450 5.008 -16.930 1.00 62.69 89 HIS A CA 1
ATOM 706 C C . HIS A 1 89 ? -8.533 3.684 -17.711 1.00 62.69 89 HIS A C 1
ATOM 708 O O . HIS A 1 89 ? -9.565 3.015 -17.661 1.00 62.69 89 HIS A O 1
ATOM 714 N N . LEU A 1 90 ? -7.483 3.321 -18.454 1.00 62.12 90 LEU A N 1
ATOM 715 C CA . LEU A 1 90 ? -7.395 2.044 -19.153 1.00 62.12 90 LEU A CA 1
ATOM 716 C C . LEU A 1 90 ? -7.130 0.923 -18.142 1.00 62.12 90 LEU A C 1
ATOM 718 O O . LEU A 1 90 ? -6.500 1.140 -17.106 1.00 62.12 90 LEU A O 1
ATOM 722 N N . GLU A 1 91 ? -7.624 -0.282 -18.433 1.00 60.94 91 GLU A N 1
ATOM 723 C CA . GLU A 1 91 ? -7.343 -1.458 -17.607 1.00 60.94 91 GLU A CA 1
ATOM 724 C C . GLU A 1 91 ? -5.824 -1.673 -17.552 1.00 60.94 91 GLU A C 1
ATOM 726 O O . GLU A 1 91 ? -5.172 -1.827 -18.585 1.00 60.94 91 GLU A O 1
ATOM 731 N N . THR A 1 92 ? -5.253 -1.617 -16.346 1.00 66.25 92 THR A N 1
ATOM 732 C CA . THR A 1 92 ? -3.824 -1.852 -16.131 1.00 66.25 92 THR A CA 1
ATOM 733 C C . THR A 1 92 ? -3.641 -3.227 -15.502 1.00 66.25 92 THR A C 1
ATOM 735 O O . THR A 1 92 ? -4.267 -3.550 -14.493 1.00 66.25 92 THR A O 1
ATOM 738 N N . ASP A 1 93 ? -2.745 -4.037 -16.067 1.00 74.75 93 ASP A N 1
ATOM 739 C CA . ASP A 1 93 ? -2.387 -5.359 -15.531 1.00 74.75 93 ASP A CA 1
ATOM 740 C C . ASP A 1 93 ? -1.408 -5.261 -14.344 1.00 74.75 93 ASP A C 1
ATOM 742 O O . ASP A 1 93 ? -0.610 -6.168 -14.086 1.00 74.75 93 ASP A O 1
ATOM 746 N N . LEU A 1 94 ? -1.436 -4.143 -13.608 1.00 82.62 94 LEU A N 1
ATOM 747 C CA . LEU A 1 94 ? -0.546 -3.951 -12.473 1.00 82.62 94 LEU A CA 1
ATOM 748 C C . LEU A 1 94 ? -0.905 -4.936 -11.352 1.00 82.62 94 LEU A C 1
ATOM 750 O O . LEU A 1 94 ? -2.071 -5.036 -10.957 1.00 82.62 94 LEU A O 1
ATOM 754 N N . PRO A 1 95 ? 0.084 -5.640 -10.777 1.00 89.44 95 PRO A N 1
ATOM 755 C CA . PRO A 1 95 ? -0.150 -6.440 -9.590 1.00 89.44 95 PRO A CA 1
ATOM 756 C C . PRO A 1 95 ? -0.617 -5.537 -8.445 1.00 89.44 95 PRO A C 1
ATOM 758 O O . PRO A 1 95 ? -0.050 -4.467 -8.206 1.00 89.44 95 PRO A O 1
ATOM 761 N N . VAL A 1 96 ? -1.650 -5.983 -7.729 1.00 90.44 96 VAL A N 1
ATOM 762 C CA . VAL A 1 96 ? -2.240 -5.236 -6.616 1.00 90.44 96 VAL A CA 1
ATOM 763 C C . VAL A 1 96 ? -1.777 -5.826 -5.289 1.00 90.44 96 VAL A C 1
ATOM 765 O O . VAL A 1 96 ? -1.872 -7.030 -5.068 1.00 90.44 96 VAL A O 1
ATOM 768 N N . ILE A 1 97 ? -1.311 -4.977 -4.381 1.00 93.44 97 ILE A N 1
ATOM 769 C CA . ILE A 1 97 ? -1.005 -5.308 -2.991 1.00 93.44 97 ILE A CA 1
ATOM 770 C C . ILE A 1 97 ? -2.085 -4.671 -2.120 1.00 93.44 97 ILE A C 1
ATOM 772 O O . ILE A 1 97 ? -2.350 -3.476 -2.232 1.00 93.44 97 ILE A O 1
ATOM 776 N N . LEU A 1 98 ? -2.698 -5.451 -1.233 1.00 94.06 98 LEU A N 1
ATOM 777 C CA . LEU A 1 98 ? -3.662 -4.938 -0.262 1.00 94.06 98 LEU A CA 1
ATOM 778 C C . LEU A 1 98 ? -3.003 -4.801 1.095 1.00 94.06 98 LEU A C 1
ATOM 780 O O . LEU A 1 98 ? -2.340 -5.732 1.551 1.00 94.06 98 LEU A O 1
ATOM 784 N N . VAL A 1 99 ? -3.240 -3.672 1.746 1.00 94.25 99 VAL A N 1
ATOM 785 C CA . VAL A 1 99 ? -2.815 -3.415 3.119 1.00 94.25 99 VAL A CA 1
ATOM 786 C C . VAL A 1 99 ? -4.047 -3.013 3.917 1.00 94.25 99 VAL A C 1
ATOM 788 O O . VAL A 1 99 ? -4.576 -1.926 3.731 1.00 94.25 99 VAL A O 1
ATOM 791 N N . ASP A 1 100 ? -4.538 -3.888 4.787 1.00 93.69 100 ASP A N 1
ATOM 792 C CA . ASP A 1 100 ? -5.679 -3.601 5.663 1.00 93.69 100 ASP A CA 1
ATOM 793 C C . ASP A 1 100 ? -5.181 -3.305 7.074 1.00 93.69 100 ASP A C 1
ATOM 795 O O . ASP A 1 100 ? -4.564 -4.160 7.708 1.00 93.69 100 ASP A O 1
ATOM 799 N N . TYR A 1 101 ? -5.448 -2.098 7.562 1.00 93.25 101 TYR A N 1
ATOM 800 C CA . TYR A 1 101 ? -5.200 -1.663 8.926 1.00 93.25 101 TYR A CA 1
ATOM 801 C C . TYR A 1 101 ? -6.499 -1.713 9.736 1.00 93.25 101 TYR A C 1
ATOM 803 O O . TYR A 1 101 ? -7.302 -0.772 9.742 1.00 93.25 101 TYR A O 1
ATOM 811 N N . GLY A 1 102 ? -6.685 -2.811 10.471 1.00 87.31 102 GLY A N 1
ATOM 812 C CA . GLY A 1 102 ? -7.784 -3.003 11.414 1.00 87.31 102 GLY A CA 1
ATOM 813 C C . GLY A 1 102 ? -7.421 -2.659 12.863 1.00 87.31 102 GLY A C 1
ATOM 814 O O . GLY A 1 102 ? -6.297 -2.293 13.191 1.00 87.31 102 GLY A O 1
ATOM 815 N N . LYS A 1 103 ? -8.388 -2.821 13.779 1.00 80.00 103 LYS A N 1
ATOM 816 C CA . LYS A 1 103 ? -8.188 -2.543 15.220 1.00 80.00 103 LYS A CA 1
ATOM 817 C C . LYS A 1 103 ? -7.147 -3.452 15.880 1.00 80.00 103 LYS A C 1
ATOM 819 O O . LYS A 1 103 ? -6.396 -3.013 16.740 1.00 80.00 103 LYS A O 1
ATOM 824 N N . ARG A 1 104 ? -7.234 -4.754 15.599 1.00 77.12 104 ARG A N 1
ATOM 825 C CA . ARG A 1 104 ? -6.477 -5.803 16.310 1.00 77.12 104 ARG A CA 1
ATOM 826 C C . ARG A 1 104 ? -5.420 -6.460 15.443 1.00 77.12 104 ARG A C 1
ATOM 828 O O . ARG A 1 104 ? -4.435 -6.952 15.972 1.00 77.12 104 ARG A O 1
ATOM 835 N N . TYR A 1 105 ? -5.656 -6.483 14.140 1.00 79.75 105 TYR A N 1
ATOM 836 C CA . TYR A 1 105 ? -4.792 -7.121 13.170 1.00 79.75 105 TYR A CA 1
ATOM 837 C C . TYR A 1 105 ? -4.714 -6.212 11.962 1.00 79.75 105 TYR A C 1
ATOM 839 O O . TYR A 1 105 ? -5.700 -5.566 11.600 1.00 79.75 105 TYR A O 1
ATOM 847 N N . SER A 1 106 ? -3.531 -6.170 11.373 1.00 87.31 106 SER A N 1
ATOM 848 C CA . SER A 1 106 ? -3.328 -5.606 10.052 1.00 87.31 106 SER A CA 1
ATOM 849 C C . SER A 1 106 ? -2.834 -6.718 9.136 1.00 87.31 106 SER A C 1
ATOM 851 O O . SER A 1 106 ? -2.181 -7.653 9.604 1.00 87.31 106 SER A O 1
ATOM 853 N N . VAL A 1 107 ? -3.196 -6.661 7.861 1.00 90.56 107 VAL A N 1
ATOM 854 C CA . VAL A 1 107 ? -2.954 -7.747 6.907 1.00 90.56 107 VAL A CA 1
ATOM 855 C C . VAL A 1 107 ? -2.378 -7.173 5.626 1.00 90.56 107 VAL A C 1
ATOM 857 O O . VAL A 1 107 ? -2.882 -6.180 5.111 1.00 90.56 107 VAL A O 1
ATOM 860 N N . ILE A 1 108 ? -1.350 -7.834 5.096 1.00 91.69 108 ILE A N 1
ATOM 861 C CA . ILE A 1 108 ? -0.828 -7.585 3.755 1.00 91.69 108 ILE A CA 1
ATOM 862 C C . ILE A 1 108 ? -1.179 -8.787 2.878 1.00 91.69 108 ILE A C 1
ATOM 864 O O . ILE A 1 108 ? -0.953 -9.931 3.278 1.00 91.69 108 ILE A O 1
ATOM 868 N N . LYS A 1 109 ? -1.730 -8.547 1.685 1.00 90.00 109 LYS A N 1
ATOM 869 C CA . LYS A 1 109 ? -2.061 -9.598 0.714 1.00 90.00 109 LYS A CA 1
ATOM 870 C C . LYS A 1 109 ? -1.583 -9.242 -0.688 1.00 90.00 109 LYS A C 1
ATOM 872 O O . LYS A 1 109 ? -1.608 -8.085 -1.089 1.00 90.00 109 LYS A O 1
ATOM 877 N N . ASP A 1 110 ? -1.208 -10.269 -1.440 1.00 87.25 110 ASP A N 1
ATOM 878 C CA . ASP A 1 110 ? -1.010 -10.195 -2.887 1.00 87.25 110 ASP A CA 1
ATOM 879 C C . ASP A 1 110 ? -2.354 -10.457 -3.579 1.00 87.25 110 ASP A C 1
ATOM 881 O O . ASP A 1 110 ? -2.877 -11.573 -3.529 1.00 87.25 110 ASP A O 1
ATOM 885 N N . ALA A 1 111 ? -2.938 -9.429 -4.187 1.00 78.69 111 ALA A N 1
ATOM 886 C CA . ALA A 1 111 ? -4.250 -9.469 -4.822 1.00 78.69 111 ALA A CA 1
ATOM 887 C C . ALA A 1 111 ? -4.163 -9.710 -6.340 1.00 78.69 111 ALA A C 1
ATOM 889 O O . ALA A 1 111 ? -4.791 -9.021 -7.142 1.00 78.69 111 ALA A O 1
ATOM 890 N N . ARG A 1 112 ? -3.398 -10.731 -6.746 1.00 71.25 112 ARG A N 1
ATOM 891 C CA . ARG A 1 112 ? -3.427 -11.290 -8.116 1.00 71.25 112 ARG A CA 1
ATOM 892 C C . ARG A 1 112 ? -4.761 -11.985 -8.409 1.00 71.25 112 ARG A C 1
ATOM 894 O O . ARG A 1 112 ? -5.588 -12.146 -7.520 1.00 71.25 112 ARG A O 1
ATOM 901 N N . ALA A 1 113 ? -4.955 -12.472 -9.639 1.00 54.41 113 ALA A N 1
ATOM 902 C CA . ALA A 1 113 ? -6.200 -13.074 -10.150 1.00 54.41 113 ALA A CA 1
ATOM 903 C C . ALA A 1 113 ? -6.946 -14.050 -9.204 1.00 54.41 113 ALA A C 1
ATOM 905 O O . ALA A 1 113 ? -8.171 -14.141 -9.273 1.00 54.41 113 ALA A O 1
ATOM 906 N N . GLY A 1 114 ? -6.255 -14.744 -8.289 1.00 49.91 114 GLY A N 1
ATOM 907 C CA . GLY A 1 114 ? -6.885 -15.566 -7.246 1.00 49.91 114 GLY A CA 1
ATOM 908 C C . GLY A 1 114 ? -7.769 -14.785 -6.257 1.00 49.91 114 GLY A C 1
ATOM 909 O O . GLY A 1 114 ? -8.748 -15.332 -5.758 1.00 49.91 114 GLY A O 1
ATOM 910 N N . PHE A 1 115 ? -7.491 -13.499 -6.033 1.00 48.03 115 PHE A N 1
ATOM 911 C CA . PHE A 1 115 ? -8.221 -12.623 -5.114 1.00 48.03 115 PHE A CA 1
ATOM 912 C C . PHE A 1 115 ? -9.629 -12.267 -5.607 1.00 48.03 115 PHE A C 1
ATOM 914 O O . PHE A 1 115 ? -10.528 -12.047 -4.797 1.00 48.03 115 PHE A O 1
ATOM 921 N N . ARG A 1 116 ? -9.869 -12.321 -6.930 1.00 45.38 116 ARG A N 1
ATOM 922 C CA . ARG A 1 116 ? -11.214 -12.147 -7.509 1.00 45.38 116 ARG A CA 1
ATOM 923 C C . ARG A 1 116 ? -12.224 -13.155 -6.937 1.00 45.38 116 ARG A C 1
ATOM 925 O O . ARG A 1 116 ? -13.400 -12.830 -6.881 1.00 45.38 116 ARG A O 1
ATOM 932 N N . LYS A 1 117 ? -11.779 -14.336 -6.475 1.00 37.66 117 LYS A N 1
ATOM 933 C CA . LYS A 1 117 ? -12.647 -15.374 -5.886 1.00 37.66 117 LYS A CA 1
ATOM 934 C C . LYS A 1 117 ? -12.977 -15.154 -4.402 1.00 37.66 117 LYS A C 1
ATOM 936 O O . LYS A 1 117 ? -14.034 -15.597 -3.973 1.00 37.66 117 LYS A O 1
ATOM 941 N N . GLU A 1 118 ? -12.125 -14.473 -3.625 1.00 37.09 118 GLU A N 1
ATOM 942 C CA . GLU A 1 118 ? -12.397 -14.182 -2.199 1.00 37.09 118 GLU A CA 1
ATOM 943 C C . GLU A 1 118 ? -13.499 -13.121 -2.030 1.00 37.09 118 GLU A C 1
ATOM 945 O O . GLU A 1 118 ? -14.267 -13.188 -1.078 1.00 37.09 118 GLU A O 1
ATOM 950 N N . ALA A 1 119 ? -13.638 -12.189 -2.979 1.00 36.12 119 ALA A N 1
ATOM 951 C CA . ALA A 1 119 ? -14.685 -11.163 -2.953 1.00 36.12 119 ALA A CA 1
ATOM 952 C C . ALA A 1 119 ? -16.070 -11.659 -3.423 1.00 36.12 119 ALA A C 1
ATOM 954 O O . ALA A 1 119 ? -17.054 -10.941 -3.276 1.00 36.12 119 ALA A O 1
ATOM 955 N N . THR A 1 120 ? -16.161 -12.863 -4.005 1.00 33.44 120 THR A N 1
ATOM 956 C CA . THR A 1 120 ? -17.429 -13.460 -4.480 1.00 33.44 120 THR A CA 1
ATOM 957 C C . THR A 1 120 ? -18.068 -14.404 -3.459 1.00 33.44 120 THR A C 1
ATOM 959 O O . THR A 1 120 ? -19.146 -14.931 -3.712 1.00 33.44 120 THR A O 1
ATOM 962 N N . VAL A 1 121 ? -17.426 -14.639 -2.312 1.00 34.38 121 VAL A N 1
ATOM 963 C CA . VAL A 1 121 ? -18.018 -15.411 -1.212 1.00 34.38 121 VAL A CA 1
ATOM 964 C C . VAL A 1 121 ? -18.509 -14.425 -0.153 1.00 34.38 121 VAL A C 1
ATOM 966 O O . VAL A 1 121 ? -17.818 -14.147 0.825 1.00 34.38 121 VAL A O 1
ATOM 969 N N . ALA A 1 122 ? -19.694 -13.870 -0.398 1.00 34.34 122 ALA A N 1
ATOM 970 C CA . ALA A 1 122 ? -20.517 -13.167 0.581 1.00 34.34 122 ALA A CA 1
ATOM 971 C C . ALA A 1 122 ? -21.911 -13.801 0.591 1.00 34.34 122 ALA A C 1
ATOM 973 O O . ALA A 1 122 ? -22.414 -14.103 -0.516 1.00 34.34 122 ALA A O 1
#

Foldseek 3Di:
DPPPPQADDDPVLLVVVVVLDKAKEKEKEFPLFPCLPPDPVVSVVVVCVSSVHDCVQFVWAWDDWDDDPTIIITMTMTSCPPDDPVCVPPDDQHWYWYWYGDNPHIHIDGCPPVVVVVVPPD

Secondary structure (DSSP, 8-state):
---PPPPPPPHHHHHHHHTT--EEEEEEEETTSTTTTS-HHHHHHHHHHHTT--HHHH--EEEEEEEETTEEEEEEEES-TT--TTTTTS---PPEEEEEE-SS-EEEEE-SGGGGGGGG--